Protein AF-A0A8T5DGW2-F1 (afdb_monomer_lite)

Secondary structure (DSSP, 8-state):
----------HHHHHHH-S-HHHHHHHHHHHHHHHHHTT--HHHHHHHHHHHHHHS-GGG----HHHHHHHHHHHHHHTTT-

Structure (mmCIF, N/CA/C/O backbone):
data_AF-A0A8T5DGW2-F1
#
_entry.id   AF-A0A8T5DGW2-F1
#
loop_
_atom_site.group_PDB
_atom_site.id
_atom_site.type_symbol
_atom_site.label_atom_id
_atom_site.label_alt_id
_atom_site.label_comp_id
_atom_site.label_asym_id
_atom_site.label_entity_id
_atom_site.label_seq_id
_atom_site.pdbx_PDB_ins_code
_atom_site.Cartn_x
_atom_site.Cartn_y
_atom_site.Cartn_z
_atom_site.occupancy
_atom_site.B_iso_or_equiv
_atom_site.auth_seq_id
_atom_site.auth_comp_id
_atom_site.auth_asym_id
_atom_site.auth_atom_id
_atom_site.pdbx_PDB_model_num
ATOM 1 N N . MET A 1 1 ? 8.190 16.295 -27.882 1.00 32.69 1 MET A N 1
ATOM 2 C CA . MET A 1 1 ? 6.855 16.581 -27.316 1.00 32.69 1 MET A CA 1
ATOM 3 C C . MET A 1 1 ? 5.977 15.382 -27.613 1.00 32.69 1 MET A C 1
ATOM 5 O O . MET A 1 1 ? 5.500 15.274 -28.732 1.00 32.69 1 MET A O 1
ATOM 9 N N . ASN A 1 2 ? 5.842 14.454 -26.665 1.00 30.70 2 ASN A N 1
ATOM 10 C CA . ASN A 1 2 ? 4.869 13.371 -26.790 1.00 30.70 2 ASN A CA 1
ATOM 11 C C . ASN A 1 2 ? 3.652 13.733 -25.943 1.00 30.70 2 ASN A C 1
ATOM 13 O O . ASN A 1 2 ? 3.769 13.939 -24.737 1.00 30.70 2 ASN A O 1
ATOM 17 N N . ASN A 1 3 ? 2.519 13.868 -26.630 1.00 32.38 3 ASN A N 1
ATOM 18 C CA . ASN A 1 3 ? 1.197 14.058 -26.056 1.00 32.38 3 ASN A CA 1
ATOM 19 C C . ASN A 1 3 ? 0.835 12.825 -25.226 1.00 32.38 3 ASN A C 1
ATOM 21 O O . ASN A 1 3 ? 0.511 11.779 -25.788 1.00 32.38 3 ASN A O 1
ATOM 25 N N . TYR A 1 4 ? 0.864 12.954 -23.902 1.00 36.38 4 TYR A N 1
ATOM 26 C CA . TYR A 1 4 ? 0.176 12.019 -23.021 1.00 36.38 4 TYR A CA 1
ATOM 27 C C . TYR A 1 4 ? -1.313 12.360 -23.055 1.00 36.38 4 TYR A C 1
ATOM 29 O O . TYR A 1 4 ? -1.795 13.220 -22.323 1.00 36.38 4 TYR A O 1
ATOM 37 N N . ASN A 1 5 ? -2.034 11.718 -23.975 1.00 35.72 5 ASN A N 1
ATOM 38 C CA . ASN A 1 5 ? -3.486 11.679 -23.920 1.00 35.72 5 ASN A CA 1
ATOM 39 C C . ASN A 1 5 ? -3.893 10.885 -22.677 1.00 35.72 5 ASN A C 1
ATOM 41 O O . ASN A 1 5 ? -3.598 9.695 -22.572 1.00 35.72 5 ASN A O 1
ATOM 45 N N . ASN A 1 6 ? -4.577 11.575 -21.764 1.00 50.34 6 ASN A N 1
ATOM 46 C CA . ASN A 1 6 ? -5.345 10.998 -20.672 1.00 50.34 6 ASN A CA 1
ATOM 47 C C . ASN A 1 6 ? -6.228 9.857 -21.187 1.00 50.34 6 ASN A C 1
ATOM 49 O O . ASN A 1 6 ? -7.181 10.090 -21.929 1.00 50.34 6 ASN A O 1
ATOM 53 N N . HIS A 1 7 ? -5.947 8.645 -20.731 1.00 45.41 7 HIS A N 1
ATOM 54 C CA . HIS A 1 7 ? -6.956 7.610 -20.601 1.00 45.41 7 HIS A CA 1
ATOM 55 C C . HIS A 1 7 ? -6.847 7.071 -19.181 1.00 45.41 7 HIS A C 1
ATOM 57 O O . HIS A 1 7 ? -5.776 6.627 -18.773 1.00 45.41 7 HIS A O 1
ATOM 63 N N . GLU A 1 8 ? -7.950 7.168 -18.438 1.00 58.50 8 GLU A N 1
ATOM 64 C CA . GLU A 1 8 ? -8.184 6.464 -17.179 1.00 58.50 8 GLU A CA 1
ATOM 65 C C . GLU A 1 8 ? -7.890 4.974 -17.392 1.00 58.50 8 GLU A C 1
ATOM 67 O O . GLU A 1 8 ? -8.748 4.214 -17.842 1.00 58.50 8 GLU A O 1
ATOM 72 N N . LYS A 1 9 ? -6.656 4.541 -17.133 1.00 52.78 9 LYS A N 1
ATOM 73 C CA . LYS A 1 9 ? -6.369 3.114 -17.017 1.00 52.78 9 LYS A CA 1
ATOM 74 C C . LYS A 1 9 ? -6.966 2.641 -15.705 1.00 52.78 9 LYS A C 1
ATOM 76 O O . LYS A 1 9 ? -6.717 3.240 -14.659 1.00 52.78 9 LYS A O 1
ATOM 81 N N . SER A 1 10 ? -7.742 1.562 -15.754 1.00 57.56 10 SER A N 1
ATOM 82 C CA . SER A 1 10 ? -8.163 0.899 -14.528 1.00 57.56 10 SER A CA 1
ATOM 83 C C . SER A 1 10 ? -6.939 0.301 -13.825 1.00 57.56 10 SER A C 1
ATOM 85 O O . SER A 1 10 ? -5.949 -0.049 -14.471 1.00 57.56 10 SER A O 1
ATOM 87 N N . TYR A 1 11 ? -7.008 0.138 -12.500 1.00 52.34 11 TYR A N 1
ATOM 88 C CA . TYR A 1 11 ? -5.961 -0.537 -11.720 1.00 52.34 11 TYR A CA 1
ATOM 89 C C . TYR A 1 11 ? -5.593 -1.916 -12.304 1.00 52.34 11 TYR A C 1
ATOM 91 O O . TYR A 1 11 ? -4.431 -2.311 -12.294 1.00 52.34 11 TYR A O 1
ATOM 99 N N . VAL A 1 12 ? -6.577 -2.626 -12.868 1.00 56.03 12 VAL A N 1
ATOM 100 C CA . VAL A 1 12 ? -6.377 -3.939 -13.495 1.00 56.03 12 VAL A CA 1
ATOM 101 C C . VAL A 1 12 ? -5.552 -3.822 -14.777 1.00 56.03 12 VAL A C 1
ATOM 103 O O . VAL A 1 12 ? -4.590 -4.567 -14.938 1.00 56.03 12 VAL A O 1
ATOM 106 N N . ASP A 1 13 ? -5.874 -2.870 -15.655 1.00 59.72 13 ASP A N 1
ATOM 107 C CA . ASP A 1 13 ? -5.125 -2.653 -16.905 1.00 59.72 13 ASP A CA 1
ATOM 108 C C . ASP A 1 13 ? -3.689 -2.199 -16.621 1.00 59.72 13 ASP A C 1
ATOM 110 O O . ASP A 1 13 ? -2.742 -2.599 -17.293 1.00 59.72 13 ASP A O 1
ATOM 114 N N . PHE A 1 14 ? -3.514 -1.403 -15.567 1.00 55.91 14 PHE A N 1
ATOM 115 C CA . PHE A 1 14 ? -2.206 -0.978 -15.091 1.00 55.91 14 PHE A CA 1
ATOM 116 C C . PHE A 1 14 ? -1.334 -2.160 -14.612 1.00 55.91 14 PHE A C 1
ATOM 118 O O . PHE A 1 14 ? -0.171 -2.261 -15.019 1.00 55.91 14 PHE A O 1
ATOM 125 N N . MET A 1 15 ? -1.892 -3.069 -13.803 1.00 57.44 15 MET A N 1
ATOM 126 C CA . MET A 1 15 ? -1.179 -4.251 -13.291 1.00 57.44 15 MET A CA 1
ATOM 127 C C . MET A 1 15 ? -0.767 -5.229 -14.399 1.00 57.44 15 MET A C 1
ATOM 129 O O . MET A 1 15 ? 0.211 -5.955 -14.242 1.00 57.44 15 MET A O 1
ATOM 133 N N . LEU A 1 16 ? -1.512 -5.269 -15.506 1.00 59.41 16 LEU A N 1
ATOM 134 C CA . LEU A 1 16 ? -1.257 -6.185 -16.618 1.00 59.41 16 LEU A CA 1
ATOM 135 C C . LEU A 1 16 ? -0.223 -5.652 -17.623 1.00 59.41 16 LEU A C 1
ATOM 137 O O . LEU A 1 16 ? 0.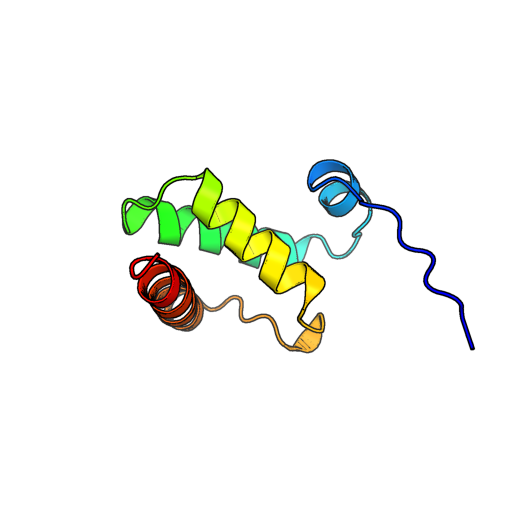445 -6.454 -18.273 1.00 59.41 16 LEU A O 1
ATOM 141 N N . ASP A 1 17 ? -0.062 -4.330 -17.733 1.00 61.34 17 ASP A N 1
ATOM 142 C CA . ASP A 1 17 ? 0.824 -3.702 -18.725 1.00 61.34 17 ASP A CA 1
ATOM 143 C C . ASP A 1 17 ? 2.290 -3.554 -18.273 1.00 61.34 17 ASP A C 1
ATOM 145 O O . ASP A 1 17 ? 3.176 -3.365 -19.110 1.00 61.34 17 ASP A O 1
ATOM 149 N N . ASN A 1 18 ? 2.581 -3.631 -16.970 1.00 54.81 18 ASN A N 1
ATOM 150 C CA . ASN A 1 18 ? 3.938 -3.434 -16.453 1.00 54.81 18 ASN A CA 1
ATOM 151 C C . ASN A 1 18 ? 4.704 -4.758 -16.311 1.00 54.81 18 ASN A C 1
ATOM 153 O O . ASN A 1 18 ? 4.465 -5.557 -15.410 1.00 54.81 18 ASN A O 1
ATOM 157 N N . TYR A 1 19 ? 5.679 -4.954 -17.204 1.00 51.09 19 TYR A N 1
ATOM 158 C CA . TYR A 1 19 ? 6.562 -6.125 -17.265 1.00 51.09 19 TYR A CA 1
ATOM 159 C C . TYR A 1 19 ? 7.650 -6.168 -16.175 1.00 51.09 19 TYR A C 1
ATOM 161 O O . TYR A 1 19 ? 8.317 -7.195 -16.046 1.00 51.09 19 TYR A O 1
ATOM 169 N N . ASP A 1 20 ? 7.814 -5.116 -15.362 1.00 58.50 20 ASP A N 1
ATOM 170 C CA . ASP A 1 20 ? 8.731 -5.126 -14.212 1.00 58.50 20 ASP A CA 1
ATOM 171 C C . ASP A 1 20 ? 8.008 -5.572 -12.932 1.00 58.50 20 ASP A C 1
ATOM 173 O O . ASP A 1 20 ? 7.816 -4.849 -11.952 1.00 58.50 20 ASP A O 1
ATOM 177 N N . ILE A 1 21 ? 7.529 -6.815 -12.995 1.00 58.59 21 ILE A N 1
ATOM 178 C CA . ILE A 1 21 ? 6.687 -7.465 -11.986 1.00 58.59 21 ILE A CA 1
ATOM 179 C C . ILE A 1 21 ? 7.359 -7.481 -10.606 1.00 58.59 21 ILE A C 1
ATOM 181 O O . ILE A 1 21 ? 6.666 -7.541 -9.595 1.00 58.59 21 ILE A O 1
ATOM 185 N N . ASN A 1 22 ? 8.689 -7.419 -10.513 1.00 70.19 22 ASN A N 1
ATOM 186 C CA . ASN A 1 22 ? 9.380 -7.751 -9.270 1.00 70.19 22 ASN A CA 1
ATOM 187 C C . ASN A 1 22 ? 9.330 -6.657 -8.200 1.00 70.19 22 ASN A C 1
ATOM 189 O O . ASN A 1 22 ? 9.050 -6.988 -7.050 1.00 70.19 22 ASN A O 1
ATOM 193 N N . GLU A 1 23 ? 9.599 -5.390 -8.515 1.00 72.94 23 GLU A N 1
ATOM 194 C CA . GLU A 1 23 ? 9.585 -4.325 -7.495 1.00 72.94 23 GLU A CA 1
ATOM 195 C C . GLU A 1 23 ? 8.168 -3.852 -7.180 1.00 72.94 23 GLU A C 1
ATOM 197 O O . GLU A 1 23 ? 7.812 -3.727 -6.010 1.00 72.94 23 GLU A O 1
ATOM 202 N N . TRP A 1 24 ? 7.298 -3.752 -8.184 1.00 75.12 24 TRP A N 1
ATOM 203 C CA . TRP A 1 24 ? 5.903 -3.373 -7.962 1.00 75.12 24 TRP A CA 1
ATOM 204 C C . TRP A 1 24 ? 5.074 -4.424 -7.253 1.00 75.12 24 TRP A C 1
ATOM 206 O O . TRP A 1 24 ? 4.260 -4.076 -6.397 1.00 75.12 24 TRP A O 1
ATOM 216 N N . SER A 1 25 ? 5.276 -5.708 -7.558 1.00 78.00 25 SER A N 1
ATOM 217 C CA . SER A 1 25 ? 4.581 -6.760 -6.810 1.00 78.00 25 SER A CA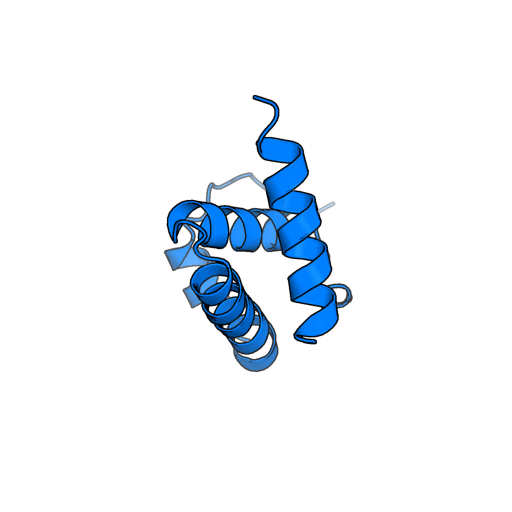 1
ATOM 218 C C . SER A 1 25 ? 5.072 -6.816 -5.367 1.00 78.00 25 SER A C 1
ATOM 220 O O . SER A 1 25 ? 4.277 -7.098 -4.471 1.00 78.00 25 SER A O 1
ATOM 222 N N . LYS A 1 26 ? 6.355 -6.502 -5.116 1.00 82.06 26 LYS A N 1
ATOM 223 C CA . LYS A 1 26 ? 6.883 -6.354 -3.752 1.00 82.06 26 LYS A CA 1
ATOM 224 C C . LYS A 1 26 ? 6.256 -5.156 -3.048 1.00 82.06 26 LYS A C 1
ATOM 226 O O . LYS A 1 26 ? 5.728 -5.345 -1.959 1.00 82.06 26 LYS A O 1
ATOM 231 N N . PHE A 1 27 ? 6.250 -3.975 -3.667 1.00 86.75 27 PHE A N 1
ATOM 232 C CA . PHE A 1 27 ? 5.610 -2.771 -3.128 1.00 86.75 27 PHE A CA 1
ATOM 233 C C . PHE A 1 27 ? 4.133 -3.021 -2.808 1.00 86.75 27 PHE A C 1
ATOM 235 O O . PHE A 1 27 ? 3.717 -2.901 -1.660 1.00 86.75 27 PHE A O 1
ATOM 242 N N . THR A 1 28 ? 3.359 -3.467 -3.799 1.00 87.69 28 THR A N 1
ATOM 243 C CA . THR A 1 28 ? 1.921 -3.748 -3.675 1.00 87.69 28 THR A CA 1
ATOM 244 C C . THR A 1 28 ? 1.664 -4.784 -2.584 1.00 87.69 28 THR A C 1
ATOM 246 O O . THR A 1 28 ? 0.821 -4.581 -1.711 1.00 87.69 28 THR A O 1
ATOM 249 N N . GLY A 1 29 ? 2.414 -5.890 -2.595 1.00 88.50 29 GLY A N 1
ATOM 250 C CA . GLY A 1 29 ? 2.282 -6.950 -1.600 1.00 88.50 29 GLY A CA 1
ATOM 251 C C . GLY A 1 29 ? 2.595 -6.466 -0.184 1.00 88.50 29 GLY A C 1
ATOM 252 O O . GLY A 1 29 ? 1.861 -6.787 0.752 1.00 88.50 29 GLY A O 1
ATOM 253 N N . LEU A 1 30 ? 3.647 -5.662 -0.019 1.00 89.94 30 LEU A N 1
ATOM 254 C CA . LEU A 1 30 ? 4.019 -5.082 1.269 1.00 89.94 30 LEU A CA 1
ATOM 255 C C . LEU A 1 30 ? 2.991 -4.061 1.754 1.00 89.94 30 LEU A C 1
ATOM 257 O O . LEU A 1 30 ? 2.595 -4.152 2.911 1.00 89.94 30 LEU A O 1
ATOM 261 N N . CYS A 1 31 ? 2.488 -3.179 0.889 1.00 92.06 31 CYS A N 1
ATOM 262 C CA . CYS A 1 31 ? 1.427 -2.228 1.228 1.00 92.06 31 CYS A CA 1
ATOM 263 C C . CYS A 1 31 ? 0.169 -2.944 1.730 1.00 92.06 31 CYS A C 1
ATOM 265 O O . CYS A 1 31 ? -0.395 -2.579 2.760 1.00 92.06 31 CYS A O 1
ATOM 267 N N . VAL A 1 32 ? -0.244 -4.020 1.052 1.00 92.25 32 VAL A N 1
ATOM 268 C CA . VAL A 1 32 ? -1.377 -4.847 1.493 1.00 92.25 32 VAL A CA 1
ATOM 269 C C . VAL A 1 32 ? -1.096 -5.483 2.854 1.00 92.25 32 VAL A C 1
ATOM 271 O O . VAL A 1 32 ? -1.934 -5.401 3.750 1.00 92.25 32 VAL A O 1
ATOM 274 N N . LEU A 1 33 ? 0.082 -6.079 3.052 1.00 91.56 33 LEU A N 1
ATOM 275 C CA . LEU A 1 33 ? 0.447 -6.711 4.324 1.00 91.56 33 LEU A CA 1
ATOM 276 C C . LEU A 1 33 ? 0.521 -5.711 5.486 1.00 91.56 33 LEU A C 1
ATOM 278 O O . LEU A 1 33 ? 0.047 -6.014 6.583 1.00 91.56 33 LEU A O 1
ATOM 282 N N . VAL A 1 34 ? 1.132 -4.549 5.263 1.00 92.06 34 VAL A N 1
ATOM 283 C CA . VAL A 1 34 ? 1.289 -3.474 6.250 1.00 92.06 34 VAL A CA 1
ATOM 284 C C . VAL A 1 34 ? -0.067 -2.863 6.576 1.00 92.06 34 VAL A C 1
ATOM 286 O O . VAL A 1 34 ? -0.475 -2.874 7.737 1.00 92.06 34 VAL A O 1
ATOM 289 N N . GLY A 1 35 ? -0.820 -2.433 5.564 1.00 91.88 35 GLY A N 1
ATOM 290 C CA . GLY A 1 35 ? -2.128 -1.819 5.759 1.00 91.88 35 GLY A CA 1
ATOM 291 C C . GLY A 1 35 ? -3.117 -2.747 6.470 1.00 91.88 35 GLY A C 1
ATOM 292 O O . GLY A 1 35 ? -3.808 -2.309 7.388 1.00 91.88 35 GLY A O 1
ATOM 293 N N . VAL A 1 36 ? -3.133 -4.046 6.144 1.00 89.81 36 VAL A N 1
ATOM 294 C CA . VAL A 1 36 ? -3.962 -5.030 6.866 1.00 89.81 36 VAL A CA 1
ATOM 295 C C . VAL A 1 36 ? -3.522 -5.168 8.326 1.00 89.81 36 VAL A C 1
ATOM 297 O O . VAL A 1 36 ? -4.375 -5.197 9.210 1.00 89.81 36 VAL A O 1
ATOM 300 N N . LYS A 1 37 ? -2.212 -5.208 8.616 1.00 91.12 37 LYS A N 1
ATOM 301 C CA . LYS A 1 37 ? -1.701 -5.247 10.002 1.00 91.12 37 LYS A CA 1
ATOM 302 C C . LYS A 1 37 ? -2.058 -3.995 10.802 1.00 91.12 37 LYS A C 1
ATOM 304 O O . LYS A 1 37 ? -2.288 -4.098 12.003 1.00 91.12 37 LYS A O 1
ATOM 309 N N . GLN A 1 38 ? -2.138 -2.846 10.140 1.00 89.12 38 GLN A N 1
ATOM 310 C CA . GLN A 1 38 ? -2.606 -1.590 10.721 1.00 89.12 38 GLN A CA 1
ATOM 311 C C . GLN A 1 38 ? -4.147 -1.478 10.787 1.00 89.12 38 GLN A C 1
ATOM 313 O O . GLN A 1 38 ? -4.665 -0.430 11.164 1.00 89.12 38 GLN A O 1
ATOM 318 N N . ASN A 1 39 ? -4.901 -2.528 10.431 1.00 90.81 39 ASN A N 1
ATOM 319 C CA . ASN A 1 39 ? -6.369 -2.525 10.347 1.00 90.81 39 ASN A CA 1
ATOM 320 C C . ASN A 1 39 ? -6.948 -1.453 9.398 1.00 90.81 39 ASN A C 1
ATOM 322 O O . ASN A 1 39 ? -8.045 -0.936 9.624 1.00 90.81 39 ASN A O 1
ATOM 326 N N . ARG A 1 40 ? -6.231 -1.117 8.322 1.00 90.12 40 ARG A N 1
ATOM 327 C CA . ARG A 1 40 ? -6.718 -0.217 7.267 1.00 90.12 40 ARG A CA 1
ATOM 328 C C . ARG A 1 40 ? -7.682 -0.955 6.339 1.00 90.12 40 ARG A C 1
ATOM 330 O O . ARG A 1 40 ? -7.574 -2.168 6.141 1.00 90.12 40 ARG A O 1
ATOM 337 N N . LYS A 1 41 ? -8.640 -0.232 5.751 1.00 91.44 41 LYS A N 1
ATOM 338 C CA . LYS A 1 41 ? -9.547 -0.830 4.763 1.00 91.44 41 LYS A CA 1
ATOM 339 C C . LYS A 1 41 ? -8.767 -1.116 3.489 1.00 91.44 41 LYS A C 1
ATOM 341 O O . LYS A 1 41 ? -7.969 -0.298 3.047 1.00 91.44 41 LYS A O 1
ATOM 346 N N . ILE A 1 42 ? -9.067 -2.246 2.851 1.00 89.25 42 ILE A N 1
ATOM 347 C CA . ILE A 1 42 ? -8.399 -2.633 1.602 1.00 89.25 42 ILE A CA 1
ATOM 348 C C . ILE A 1 42 ? -8.545 -1.571 0.505 1.00 89.25 42 ILE A C 1
ATOM 350 O O . ILE A 1 42 ? -7.620 -1.370 -0.270 1.00 89.25 42 ILE A O 1
ATOM 354 N N . LYS A 1 43 ? -9.677 -0.855 0.480 1.00 90.00 43 LYS A N 1
ATOM 355 C CA . LYS A 1 43 ? -9.915 0.256 -0.444 1.00 90.00 43 LYS A CA 1
ATOM 356 C C . LYS A 1 43 ? -8.858 1.355 -0.279 1.00 90.00 43 LYS A C 1
ATOM 358 O O . LYS A 1 43 ? -8.220 1.711 -1.258 1.00 90.00 43 LYS A O 1
ATOM 363 N N . ASP A 1 44 ? -8.641 1.820 0.947 1.00 90.31 44 ASP A N 1
ATOM 364 C CA . ASP A 1 44 ? -7.707 2.911 1.246 1.00 90.31 44 ASP A CA 1
ATOM 365 C C . ASP A 1 44 ? -6.259 2.504 0.904 1.00 90.31 44 ASP A C 1
ATOM 367 O O . ASP A 1 44 ? -5.474 3.305 0.406 1.00 90.31 44 ASP A O 1
ATOM 371 N N . ILE A 1 45 ? -5.914 1.226 1.108 1.00 91.56 45 ILE A N 1
ATOM 372 C CA . ILE A 1 45 ? -4.608 0.669 0.721 1.00 91.56 45 ILE A CA 1
ATOM 373 C C . ILE A 1 45 ? -4.423 0.700 -0.802 1.00 91.56 45 ILE A C 1
ATOM 375 O O . ILE A 1 45 ? -3.352 1.059 -1.287 1.00 91.56 45 ILE A O 1
ATOM 379 N N . LEU A 1 46 ? -5.451 0.316 -1.563 1.00 88.25 46 LEU A N 1
ATOM 380 C CA . LEU A 1 46 ? -5.400 0.336 -3.026 1.00 88.25 46 LEU A CA 1
ATOM 381 C C . LEU A 1 46 ? -5.347 1.765 -3.578 1.00 88.25 46 LEU A C 1
ATOM 383 O O . LEU A 1 46 ? -4.652 1.998 -4.562 1.00 88.25 46 LEU A O 1
ATOM 387 N N . GLU A 1 47 ? -6.034 2.714 -2.940 1.00 87.31 47 GLU A N 1
ATOM 388 C CA . GLU A 1 47 ? -5.950 4.139 -3.285 1.00 87.31 47 GLU A CA 1
ATOM 389 C C . GLU A 1 47 ? -4.537 4.689 -3.063 1.00 87.31 47 GLU A C 1
ATOM 391 O O . GLU A 1 47 ? -3.998 5.322 -3.968 1.00 87.31 47 GLU A O 1
ATOM 396 N N . TYR A 1 48 ? -3.897 4.366 -1.932 1.00 88.81 48 TYR A N 1
ATOM 397 C CA . TYR A 1 48 ? -2.492 4.716 -1.695 1.00 88.81 48 TYR A CA 1
ATOM 398 C C . TYR A 1 48 ? -1.579 4.165 -2.799 1.00 88.81 48 TYR A C 1
ATOM 400 O O . TYR A 1 48 ? -0.821 4.915 -3.407 1.00 88.81 48 TYR A O 1
ATOM 408 N N . ILE A 1 49 ? -1.692 2.870 -3.118 1.00 87.19 49 ILE A N 1
ATOM 409 C CA . ILE A 1 49 ? -0.884 2.231 -4.172 1.00 87.19 49 ILE A CA 1
ATOM 410 C C . ILE A 1 49 ? -1.081 2.938 -5.520 1.00 87.19 49 ILE A C 1
ATOM 412 O O . ILE A 1 49 ? -0.115 3.181 -6.242 1.00 87.19 49 ILE A O 1
ATOM 416 N N . PHE A 1 50 ? -2.327 3.271 -5.858 1.00 81.69 50 PHE A N 1
ATOM 417 C CA . PHE A 1 50 ? -2.673 3.945 -7.104 1.00 81.69 50 PHE A CA 1
ATOM 418 C C . PHE A 1 50 ? -2.106 5.368 -7.176 1.00 81.69 50 PHE A C 1
ATOM 420 O O . PHE A 1 50 ? -1.519 5.746 -8.188 1.00 81.69 50 PHE A O 1
ATOM 427 N N . GLU A 1 51 ? -2.243 6.158 -6.113 1.00 80.81 51 GLU A N 1
ATOM 428 C CA . GLU A 1 51 ? -1.727 7.529 -6.071 1.00 80.81 51 GLU A CA 1
ATOM 429 C C . GLU A 1 51 ? -0.204 7.573 -6.083 1.00 80.81 51 GLU A C 1
ATOM 431 O O . GLU A 1 51 ? 0.372 8.402 -6.791 1.00 80.81 51 GLU A O 1
ATOM 436 N N . THR A 1 52 ? 0.448 6.651 -5.372 1.00 80.50 52 THR A N 1
ATOM 437 C CA . THR A 1 52 ? 1.901 6.489 -5.438 1.00 80.50 52 THR A CA 1
ATOM 438 C C . THR A 1 52 ? 2.332 6.152 -6.864 1.00 80.50 52 THR A C 1
ATOM 440 O O . THR A 1 52 ? 3.263 6.758 -7.384 1.00 80.50 52 THR A O 1
ATOM 443 N N . TYR A 1 53 ? 1.606 5.272 -7.557 1.00 74.88 53 TYR A N 1
ATOM 444 C CA . TYR A 1 53 ? 1.918 4.934 -8.945 1.00 74.88 53 TYR A CA 1
ATOM 445 C C . TYR A 1 53 ? 1.753 6.112 -9.920 1.00 74.88 53 TYR A C 1
ATOM 447 O O . TYR A 1 53 ? 2.546 6.275 -10.845 1.00 74.88 53 TYR A O 1
ATOM 455 N N . HIS A 1 54 ? 0.721 6.936 -9.740 1.00 74.19 54 HIS A N 1
ATOM 456 C CA . HIS A 1 54 ? 0.447 8.043 -10.655 1.00 74.19 54 HIS A CA 1
ATOM 457 C C . HIS A 1 54 ? 1.333 9.270 -10.442 1.00 7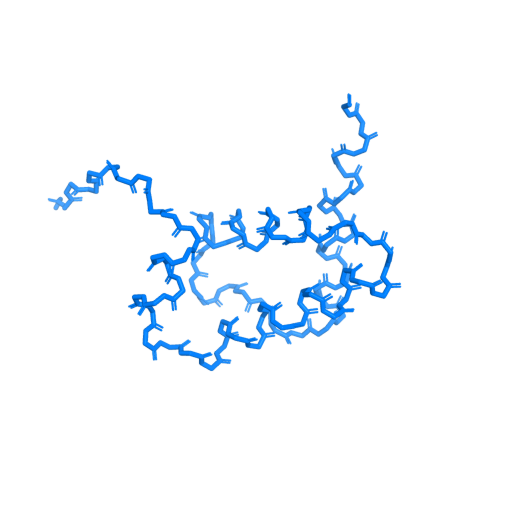4.19 54 HIS A C 1
ATOM 459 O O . HIS A 1 54 ? 1.532 10.032 -11.390 1.00 74.19 54 HIS A O 1
ATOM 465 N N . ASN A 1 55 ? 1.844 9.469 -9.227 1.00 72.50 55 ASN A N 1
ATOM 466 C CA . ASN A 1 55 ? 2.560 10.689 -8.860 1.00 72.50 55 ASN A CA 1
ATOM 467 C C . ASN A 1 55 ? 4.078 10.510 -8.707 1.00 72.50 55 ASN A C 1
ATOM 469 O O . ASN A 1 55 ? 4.777 11.522 -8.706 1.00 72.50 55 ASN A O 1
ATOM 473 N N . PHE A 1 56 ? 4.596 9.281 -8.600 1.00 64.31 56 PHE A N 1
ATOM 474 C CA . PHE A 1 56 ? 6.030 9.031 -8.402 1.00 64.31 56 PHE A CA 1
ATOM 475 C C . PHE A 1 56 ? 6.704 8.394 -9.614 1.00 64.31 56 PHE A C 1
ATOM 477 O O . P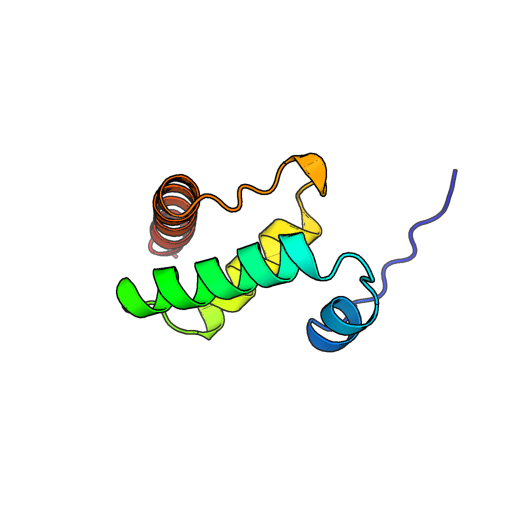HE A 1 56 ? 6.103 7.625 -10.368 1.00 64.31 56 PHE A O 1
ATOM 484 N N . SER A 1 57 ? 7.988 8.711 -9.793 1.00 61.25 57 SER A N 1
ATOM 485 C CA . SER A 1 57 ? 8.828 7.989 -10.742 1.00 61.25 57 SER A CA 1
ATOM 486 C C . SER A 1 57 ? 9.192 6.613 -10.176 1.00 61.25 57 SER A C 1
ATOM 488 O O . SER A 1 57 ? 9.362 6.453 -8.971 1.00 61.25 57 SER A O 1
ATOM 490 N N . LEU A 1 58 ? 9.325 5.616 -11.057 1.00 57.50 58 LEU A N 1
ATOM 491 C CA . LEU A 1 58 ? 9.645 4.220 -10.714 1.00 57.50 58 LEU A CA 1
ATOM 492 C C . LEU A 1 58 ? 10.842 4.061 -9.768 1.00 57.50 58 LEU A C 1
ATOM 494 O O . LEU A 1 58 ? 10.878 3.138 -8.964 1.00 57.50 58 LEU A O 1
ATOM 498 N N . GLU A 1 59 ? 11.813 4.960 -9.880 1.00 61.28 59 GLU A N 1
ATOM 499 C CA . GLU A 1 59 ? 13.083 4.908 -9.157 1.00 61.28 59 GLU A CA 1
ATOM 500 C C . GLU A 1 59 ? 12.956 5.362 -7.692 1.00 61.28 59 GLU A C 1
ATOM 502 O O . GLU A 1 59 ? 13.893 5.195 -6.914 1.00 61.28 59 GLU A O 1
ATOM 507 N N . GLU A 1 60 ? 11.807 5.921 -7.302 1.00 66.06 60 GLU A N 1
ATOM 508 C CA . GLU A 1 60 ? 11.595 6.554 -5.995 1.00 66.06 60 GLU A CA 1
ATOM 509 C C . GLU A 1 60 ? 10.705 5.731 -5.051 1.00 66.06 60 GLU A C 1
ATOM 511 O O . GLU A 1 60 ? 10.530 6.111 -3.894 1.00 66.06 60 GLU A O 1
ATOM 516 N N . ILE A 1 61 ? 10.156 4.592 -5.494 1.00 71.62 61 ILE A N 1
ATOM 517 C CA . ILE A 1 61 ? 9.288 3.761 -4.647 1.00 71.62 61 ILE A CA 1
ATOM 518 C C . ILE A 1 61 ? 10.129 2.872 -3.728 1.00 71.62 61 ILE A C 1
ATOM 520 O O . ILE A 1 61 ? 10.789 1.929 -4.168 1.00 71.62 61 ILE A O 1
ATOM 524 N N . SER A 1 62 ? 10.043 3.116 -2.419 1.00 76.25 62 SER A N 1
ATOM 525 C CA . SER A 1 62 ? 10.636 2.215 -1.431 1.00 76.25 62 SER A CA 1
ATOM 526 C C . SER A 1 62 ? 9.864 0.892 -1.361 1.00 76.25 62 SER A C 1
ATOM 528 O O . SER A 1 62 ? 8.636 0.850 -1.304 1.00 76.25 62 SER A O 1
ATOM 530 N N . THR A 1 63 ? 10.600 -0.221 -1.332 1.00 83.25 63 THR A N 1
ATOM 531 C CA . THR A 1 63 ? 10.067 -1.559 -1.012 1.00 83.25 63 THR A CA 1
ATOM 532 C C . THR A 1 63 ? 10.544 -2.050 0.357 1.00 83.25 63 THR A C 1
ATOM 534 O O . THR A 1 63 ? 10.437 -3.236 0.677 1.00 83.25 63 THR A O 1
ATOM 537 N N . ASN A 1 64 ? 11.076 -1.148 1.187 1.00 86.25 64 ASN A N 1
ATOM 538 C CA . ASN A 1 64 ? 11.372 -1.424 2.585 1.00 86.25 64 ASN A CA 1
ATOM 539 C C . ASN A 1 64 ? 10.082 -1.320 3.408 1.00 86.25 64 ASN A C 1
ATOM 541 O O . ASN A 1 64 ? 9.291 -0.399 3.243 1.00 86.25 64 ASN A O 1
ATOM 545 N N . LYS A 1 65 ? 9.865 -2.276 4.312 1.00 86.12 65 LYS A N 1
ATOM 546 C CA . LYS A 1 65 ? 8.673 -2.301 5.155 1.00 86.12 65 LYS A CA 1
ATOM 547 C C . LYS A 1 65 ? 8.574 -1.086 6.087 1.00 86.12 65 LYS A C 1
ATOM 549 O O . LYS A 1 65 ? 7.463 -0.609 6.275 1.00 86.12 65 LYS A O 1
ATOM 554 N N . ASP A 1 66 ? 9.672 -0.657 6.703 1.00 88.88 66 ASP A N 1
ATOM 555 C CA . ASP A 1 66 ? 9.638 0.394 7.727 1.00 88.88 66 ASP A CA 1
ATOM 556 C C . ASP A 1 66 ? 9.320 1.755 7.088 1.00 88.88 66 ASP A C 1
ATOM 558 O O . ASP A 1 66 ? 8.427 2.450 7.566 1.00 88.88 66 ASP A O 1
ATOM 562 N N . ASP A 1 67 ? 9.936 2.055 5.940 1.00 89.12 67 ASP A N 1
ATOM 563 C CA . ASP A 1 67 ? 9.618 3.245 5.136 1.00 89.12 67 ASP A CA 1
ATOM 564 C C . ASP A 1 67 ? 8.142 3.242 4.700 1.00 89.12 67 ASP A C 1
ATOM 566 O O . ASP A 1 67 ? 7.447 4.246 4.816 1.00 89.12 67 ASP A O 1
ATOM 570 N N . LEU A 1 68 ? 7.632 2.088 4.248 1.00 89.12 68 LEU A N 1
ATOM 571 C CA . LEU A 1 68 ? 6.227 1.946 3.852 1.00 89.12 68 LEU A CA 1
ATOM 572 C C . LEU A 1 68 ? 5.259 2.115 5.028 1.00 89.12 68 LEU A C 1
ATOM 574 O O . LEU A 1 68 ? 4.159 2.631 4.846 1.00 89.12 68 LEU A O 1
ATOM 578 N N . ASP A 1 69 ? 5.631 1.665 6.226 1.00 89.25 69 ASP A N 1
ATOM 579 C CA . ASP A 1 69 ? 4.817 1.817 7.435 1.00 89.25 69 ASP A CA 1
ATOM 580 C C . ASP A 1 69 ? 4.683 3.298 7.821 1.00 89.25 69 ASP A C 1
ATOM 582 O O . ASP A 1 69 ? 3.581 3.746 8.158 1.00 89.25 69 ASP A O 1
ATOM 586 N N . GLU A 1 70 ? 5.775 4.061 7.708 1.00 90.88 70 GLU A N 1
ATOM 587 C CA . GLU A 1 70 ? 5.810 5.512 7.916 1.00 90.88 70 GLU A CA 1
ATOM 588 C C . GLU A 1 70 ? 4.984 6.251 6.856 1.00 90.88 70 GLU A C 1
ATOM 590 O O . GLU A 1 70 ? 4.041 6.969 7.208 1.00 90.88 70 GLU A O 1
ATOM 595 N N . ASP A 1 71 ? 5.248 5.999 5.573 1.00 88.19 71 ASP A N 1
ATOM 596 C CA . ASP A 1 71 ? 4.550 6.633 4.450 1.00 88.19 71 ASP A CA 1
ATOM 597 C C . ASP A 1 71 ? 3.039 6.396 4.502 1.00 88.19 71 ASP A C 1
ATOM 599 O O . ASP A 1 71 ? 2.239 7.334 4.415 1.00 88.19 71 ASP A O 1
ATOM 603 N N . MET A 1 72 ? 2.620 5.141 4.684 1.00 88.25 72 MET A N 1
ATOM 604 C CA . MET A 1 72 ? 1.203 4.796 4.779 1.00 88.25 72 MET A CA 1
ATOM 605 C C . MET A 1 72 ? 0.560 5.456 6.001 1.00 88.25 72 MET A C 1
ATOM 607 O O . MET A 1 72 ? -0.565 5.953 5.917 1.00 88.25 72 MET A O 1
ATOM 611 N N . SER A 1 73 ? 1.262 5.506 7.136 1.00 88.75 73 SER A N 1
ATOM 612 C CA . SER A 1 73 ? 0.759 6.187 8.331 1.00 88.75 73 SER A CA 1
ATOM 613 C C . SER A 1 73 ? 0.532 7.674 8.071 1.00 88.75 73 SER A C 1
ATOM 615 O O . SER A 1 73 ? -0.534 8.190 8.412 1.00 88.75 73 SER A O 1
ATOM 617 N N . MET A 1 74 ? 1.480 8.356 7.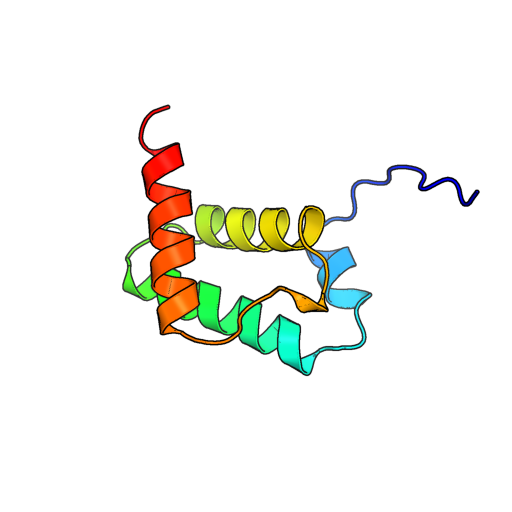424 1.00 87.06 74 MET A N 1
ATOM 618 C CA . MET A 1 74 ? 1.340 9.763 7.042 1.00 87.06 74 MET A CA 1
ATOM 619 C C . MET A 1 74 ? 0.160 9.971 6.090 1.00 87.06 74 MET A C 1
ATOM 621 O O . MET A 1 74 ? -0.689 10.828 6.339 1.00 87.06 74 MET A O 1
ATOM 625 N N . TYR A 1 75 ? 0.062 9.149 5.045 1.00 87.38 75 TYR A N 1
ATOM 626 C CA . TYR A 1 75 ? -1.008 9.217 4.055 1.00 87.38 75 TYR A CA 1
ATOM 627 C C . TYR A 1 75 ? -2.405 9.120 4.683 1.00 87.38 75 TYR A C 1
ATOM 629 O O . TYR A 1 75 ? -3.268 9.963 4.432 1.00 87.38 75 TYR A O 1
ATOM 637 N N . PHE A 1 76 ? -2.634 8.120 5.539 1.00 84.94 76 PHE A N 1
ATOM 638 C CA . PHE A 1 76 ? -3.949 7.911 6.149 1.00 84.94 76 PHE A CA 1
ATOM 639 C C . PHE A 1 76 ? -4.278 8.933 7.236 1.00 84.94 76 PHE A C 1
ATOM 641 O O . PHE A 1 76 ? -5.446 9.290 7.401 1.00 84.94 76 PHE A O 1
ATOM 648 N N . ASN A 1 77 ? -3.282 9.410 7.983 1.00 85.44 77 ASN A N 1
ATOM 649 C CA . ASN A 1 77 ? -3.506 10.416 9.019 1.00 85.44 77 ASN A CA 1
ATOM 650 C C . ASN A 1 77 ? -3.912 11.760 8.402 1.00 85.44 77 ASN A C 1
ATOM 652 O O . ASN A 1 77 ? -4.856 12.377 8.884 1.00 85.44 77 ASN A O 1
ATOM 656 N N . ASN A 1 78 ? -3.298 12.146 7.281 1.00 76.31 78 ASN A N 1
ATOM 657 C CA . ASN A 1 78 ? -3.639 13.376 6.558 1.00 76.31 78 ASN A CA 1
ATOM 658 C C . ASN A 1 78 ? -5.037 13.347 5.915 1.00 76.31 78 ASN A C 1
ATOM 660 O O . ASN A 1 78 ? -5.571 14.394 5.573 1.00 76.31 78 ASN A O 1
ATOM 664 N N . ARG A 1 79 ? -5.638 12.163 5.744 1.00 68.31 79 ARG A N 1
ATOM 665 C CA . ARG A 1 79 ? -7.003 11.990 5.214 1.00 68.31 79 ARG A CA 1
ATOM 666 C C . ARG A 1 79 ? -8.070 11.787 6.285 1.00 68.31 79 ARG A C 1
ATOM 668 O O . ARG A 1 79 ? -9.244 11.691 5.961 1.00 68.31 79 ARG A O 1
ATOM 675 N N . SER A 1 80 ? -7.674 11.685 7.551 1.00 58.47 80 SER A N 1
ATOM 676 C CA . SER A 1 80 ? -8.609 11.515 8.671 1.00 58.47 80 SER A CA 1
ATOM 677 C C . SER A 1 80 ? -9.233 12.843 9.134 1.00 58.47 80 SER A C 1
ATOM 679 O O . SER A 1 80 ? -10.013 12.841 10.085 1.00 58.47 80 SER A O 1
ATOM 681 N N . GLU A 1 81 ? -8.860 13.960 8.500 1.00 54.84 81 GLU A N 1
ATOM 682 C CA . GLU A 1 81 ? -9.331 15.316 8.814 1.00 54.84 81 GLU A CA 1
ATOM 683 C C . GLU A 1 81 ? -10.451 15.824 7.879 1.00 54.84 81 GLU A C 1
ATOM 685 O O . GLU A 1 81 ? -10.960 16.921 8.113 1.00 54.84 81 GLU A O 1
ATOM 690 N N . ASP A 1 82 ? -10.8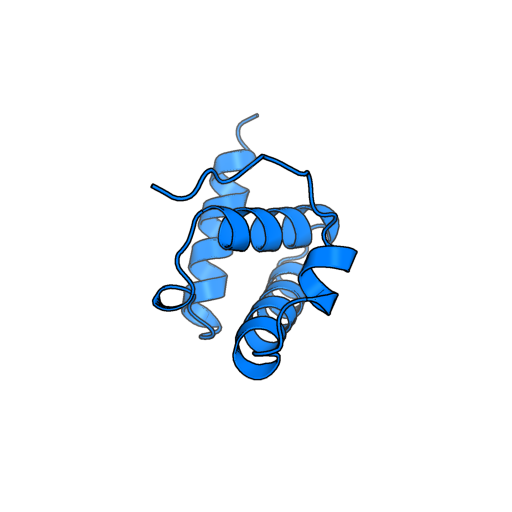77 15.017 6.897 1.00 46.62 82 ASP A N 1
ATOM 691 C CA . ASP A 1 82 ? -12.046 15.258 6.025 1.00 46.62 82 ASP A CA 1
ATOM 692 C C . ASP A 1 82 ? -13.253 14.379 6.421 1.00 46.62 82 ASP A C 1
ATOM 694 O O . ASP A 1 82 ? -14.409 14.852 6.283 1.00 46.62 82 ASP A O 1
#

Foldseek 3Di:
DDDPDDDPDDPVNVQVPDPPCPQLVLLLVLLQVLCVVVVHDPVLSVVVSVVCVVPDDPVPRDSDNVVSNVVSVVSVVVVVVD

pLDDT: mean 73.71, std 17.45, range [30.7, 92.25]

Sequence (82 aa):
MNNYNNHEKSYVDFMLDNYDINEWSKFTGLCVLVGVKQNRKIKDILEYIFETYHNFSLEEISTNKDDLDEDMSMYFNNRSED

Radius of gyration: 13.59 Å; chains: 1; bounding box: 25×24×38 Å